Protein 8GMX (pdb70)

Sequence (141 aa):
QAYVKRHLIGRVVIPKLAVDLPLFDTTNNTLLDQGAVVLPGTSYPRGGKNTHTVVSAHGGLPTKRFFTDLSKLKRGQKFFLQVNGKKMAYQVFRIKTVRPDETQSLRIEPGRDLATLMTCTPYMINSHRLLVTGKRVPYTE

Organism: Lacticaseibacillus rhamnosus (strain ATCC 53103 / LMG 18243 / GG) (NCBI:txid568703)

Structure (mmCIF, N/CA/C/O backbone):
data_8GMX
#
_entry.id   8GMX
#
_cell.length_a   80.400
_cell.length_b   80.400
_cell.length_c   46.895
_cell.angle_alpha   90.00
_cell.angle_beta   90.00
_cell.angle_gamma   120.00
#
_symmetry.space_group_name_H-M   'P 32 2 1'
#
loop_
_entity.id
_entity.type
_entity.pdbx_description
1 polymer 'Class C sortase'
2 water water
#
loop_
_atom_site.group_PDB
_atom_site.id
_atom_site.type_symbol
_atom_site.label_atom_id
_atom_site.label_alt_id
_atom_site.label_comp_id
_atom_site.label_asym_id
_atom_site.label_entity_id
_atom_site.label_seq_id
_atom_site.pdbx_PDB_ins_code
_atom_site.Cartn_x
_atom_site.Cartn_y
_atom_site.Cartn_z
_atom_site.occupancy
_atom_site.B_iso_or_equiv
_atom_site.auth_seq_id
_atom_site.auth_comp_id
_atom_site.auth_asym_id
_atom_site.auth_atom_id
_atom_site.pdbx_PDB_model_num
ATOM 1 N N . GLN A 1 3 ? 22.789 -37.760 7.241 1.00 74.74 90 GLN A N 1
ATOM 2 C CA . GLN A 1 3 ? 21.575 -37.937 8.031 1.00 95.58 90 GLN A CA 1
ATOM 3 C C . GLN A 1 3 ? 21.634 -37.108 9.310 1.00 88.97 90 GLN A C 1
ATOM 4 O O . GLN A 1 3 ? 20.962 -36.082 9.429 1.00 59.60 90 GLN A O 1
ATOM 6 N N . ALA A 1 4 ? 22.439 -37.566 10.269 1.00 99.89 91 ALA A N 1
ATOM 7 C CA . ALA A 1 4 ? 22.651 -36.830 11.507 1.00 90.84 91 ALA A CA 1
ATOM 8 C C . ALA A 1 4 ? 23.774 -35.811 11.400 1.00 75.59 91 ALA A C 1
ATOM 9 O O . ALA A 1 4 ? 23.788 -34.839 12.164 1.00 82.28 91 ALA A O 1
ATOM 11 N N . TYR A 1 5 ? 24.712 -36.011 10.470 1.00 78.97 92 TYR A N 1
ATOM 12 C CA . TYR A 1 5 ? 25.775 -35.036 10.258 1.00 74.49 92 TYR A CA 1
ATOM 13 C C . TYR A 1 5 ? 25.220 -33.709 9.755 1.00 74.78 92 TYR A C 1
ATOM 14 O O . TYR A 1 5 ? 25.815 -32.654 10.003 1.00 76.47 92 TYR A O 1
ATOM 23 N N . VAL A 1 6 ? 24.086 -33.743 9.051 1.00 76.12 93 VAL A N 1
ATOM 24 C CA . VAL A 1 6 ? 23.497 -32.519 8.512 1.00 61.71 93 VAL A CA 1
ATOM 25 C C . VAL A 1 6 ? 23.093 -31.581 9.643 1.00 67.24 93 VAL A C 1
ATOM 26 O O . VAL A 1 6 ? 23.381 -30.379 9.612 1.00 86.99 93 VAL A O 1
ATOM 30 N N . LYS A 1 7 ? 22.424 -32.119 10.666 1.00 68.53 94 LYS A N 1
ATOM 31 C CA . LYS A 1 7 ? 22.007 -31.286 11.788 1.00 77.67 94 LYS A CA 1
ATOM 32 C C . LYS A 1 7 ? 23.188 -30.882 12.663 1.00 67.30 94 LYS A C 1
ATOM 33 O O . LYS A 1 7 ? 23.141 -29.835 13.319 1.00 66.54 94 LYS A O 1
ATOM 35 N N . ARG A 1 8 ? 24.252 -31.689 12.681 1.00 58.56 95 ARG A N 1
ATOM 36 C CA . ARG A 1 8 ? 25.405 -31.390 13.522 1.00 62.00 95 ARG A CA 1
ATOM 37 C C . ARG A 1 8 ? 26.139 -30.131 13.082 1.00 62.12 95 ARG A C 1
ATOM 38 O O . ARG A 1 8 ? 26.861 -29.537 13.889 1.00 72.64 95 ARG A O 1
ATOM 40 N N . HIS A 1 9 ? 25.971 -29.709 11.829 1.00 72.53 96 HIS A N 1
ATOM 41 C CA . HIS A 1 9 ? 26.656 -28.535 11.302 1.00 63.78 96 HIS A CA 1
ATOM 42 C C . HIS A 1 9 ? 25.695 -27.499 10.734 1.00 61.56 96 HIS A C 1
ATOM 43 O O . HIS A 1 9 ? 26.146 -26.505 10.153 1.00 58.90 96 HIS A O 1
ATOM 50 N N . LEU A 1 10 ? 24.390 -27.704 10.883 1.00 59.41 97 LEU A N 1
ATOM 51 C CA . LEU A 1 10 ? 23.410 -26.711 10.464 1.00 54.72 97 LEU A CA 1
ATOM 52 C C . LEU A 1 10 ? 23.420 -25.539 11.438 1.00 48.85 97 LEU A C 1
ATOM 53 O O . LEU A 1 10 ? 23.074 -25.699 12.613 1.00 54.48 97 LEU A O 1
ATOM 58 N N . ILE A 1 11 ? 23.817 -24.361 10.957 1.00 47.36 98 ILE A N 1
ATOM 59 C CA . ILE A 1 11 ? 23.927 -23.195 11.825 1.00 48.96 98 ILE A CA 1
ATOM 60 C C . ILE A 1 11 ? 22.787 -22.197 11.643 1.00 47.85 98 ILE A C 1
ATOM 61 O O . ILE A 1 11 ? 22.573 -21.357 12.530 1.00 50.52 98 ILE A O 1
ATOM 66 N N . GLY A 1 12 ? 22.057 -22.256 10.532 1.00 36.56 99 GLY A N 1
ATOM 67 C CA . GLY A 1 12 ? 20.965 -21.324 10.341 1.00 32.19 99 GLY A CA 1
ATOM 68 C C . GLY A 1 12 ? 20.332 -21.315 8.965 1.00 32.73 99 GLY A C 1
ATOM 69 O O . GLY A 1 12 ? 19.958 -22.367 8.438 1.00 36.74 99 GLY A O 1
ATOM 70 N N . ARG A 1 13 ? 20.211 -20.131 8.368 1.00 35.05 100 ARG A N 1
ATOM 71 C CA . ARG A 1 13 ? 19.395 -19.969 7.174 1.00 43.28 100 ARG A CA 1
ATOM 72 C C . ARG A 1 13 ? 19.903 -18.790 6.354 1.00 41.04 100 ARG A C 1
ATOM 73 O O . ARG A 1 13 ? 20.259 -17.748 6.910 1.00 45.19 100 ARG A O 1
ATOM 81 N N . VAL A 1 14 ? 19.931 -18.962 5.034 1.00 27.20 101 VAL A N 1
ATOM 82 C CA . VAL A 1 14 ? 20.230 -17.885 4.094 1.00 34.45 101 VAL A CA 1
ATOM 83 C C . VAL A 1 14 ? 18.938 -17.537 3.372 1.00 36.01 101 VAL A C 1
ATOM 84 O O . VAL A 1 14 ? 18.355 -18.388 2.688 1.00 49.55 101 VAL A O 1
ATOM 88 N N . VAL A 1 15 ? 18.489 -16.294 3.516 1.00 32.80 102 VAL A N 1
ATOM 89 C CA . VAL A 1 15 ? 17.195 -15.870 2.998 1.00 43.83 102 VAL A CA 1
ATOM 90 C C . VAL A 1 15 ? 17.386 -14.640 2.122 1.00 37.53 102 VAL A C 1
ATOM 91 O O . VAL A 1 15 ? 18.045 -13.677 2.529 1.00 40.86 102 VAL A O 1
ATOM 95 N N . ILE A 1 16 ? 16.812 -14.677 0.927 1.00 32.82 103 ILE A N 1
ATOM 96 C CA . ILE A 1 16 ? 16.750 -13.533 0.029 1.00 33.54 103 ILE A CA 1
ATOM 97 C C . ILE A 1 16 ? 15.285 -13.252 -0.276 1.00 46.41 103 ILE A C 1
ATOM 98 O O . ILE A 1 16 ? 14.681 -13.906 -1.128 1.00 56.06 103 ILE A O 1
ATOM 103 N N . PRO A 1 17 ? 14.672 -12.280 0.409 1.00 53.06 104 PRO A N 1
ATOM 104 C CA . PRO A 1 17 ? 13.220 -12.081 0.254 1.00 49.54 104 PRO A CA 1
ATOM 105 C C . PRO A 1 17 ? 12.794 -11.710 -1.156 1.00 42.25 104 PRO A C 1
ATOM 106 O O . PRO A 1 17 ? 11.808 -12.261 -1.659 1.00 52.14 104 PRO A O 1
ATOM 110 N N . LYS A 1 18 ? 13.509 -10.793 -1.813 1.00 56.59 105 LYS A N 1
ATOM 111 C CA . LYS A 1 18 ? 13.126 -10.369 -3.156 1.00 55.02 105 LYS A CA 1
ATOM 112 C C . LYS A 1 18 ? 13.197 -11.498 -4.177 1.00 62.42 105 LYS A C 1
ATOM 113 O O . LYS A 1 18 ? 12.647 -11.351 -5.275 1.00 64.02 105 LYS A O 1
ATOM 115 N N . LEU A 1 19 ? 13.855 -12.608 -3.851 1.00 56.25 106 LEU A N 1
ATOM 116 C CA . LEU A 1 19 ? 13.914 -13.770 -4.725 1.00 56.58 106 LEU A CA 1
ATOM 117 C C . LEU A 1 19 ? 13.198 -14.979 -4.142 1.00 56.77 106 LEU A C 1
ATOM 118 O O . LEU A 1 19 ? 13.128 -16.019 -4.808 1.00 58.76 106 LEU A O 1
ATOM 123 N N . ALA A 1 20 ? 12.661 -14.866 -2.926 1.00 45.92 107 ALA A N 1
ATOM 124 C CA . ALA A 1 20 ? 11.987 -15.969 -2.243 1.00 45.23 107 ALA A CA 1
ATOM 125 C C . ALA A 1 20 ? 12.900 -17.189 -2.150 1.00 48.40 107 ALA A C 1
ATOM 126 O O . ALA A 1 20 ? 12.509 -18.321 -2.444 1.00 59.07 107 ALA A O 1
ATOM 128 N N . VAL A 1 21 ? 14.139 -16.943 -1.737 1.00 39.89 108 VAL A N 1
ATOM 129 C CA . VAL A 1 21 ? 15.153 -17.981 -1.600 1.00 47.90 108 VAL A CA 1
ATOM 130 C C . VAL A 1 21 ? 15.325 -18.275 -0.118 1.00 47.18 108 VAL A C 1
ATOM 131 O O . VAL A 1 21 ? 15.721 -17.396 0.655 1.00 52.91 108 VAL A O 1
ATOM 135 N N . ASP A 1 22 ? 15.026 -19.510 0.277 1.00 54.41 109 ASP A N 1
ATOM 136 C CA . ASP A 1 22 ? 15.179 -19.962 1.658 1.00 45.90 109 ASP A CA 1
ATOM 137 C C . ASP A 1 22 ? 16.017 -21.236 1.632 1.00 56.13 109 ASP A C 1
ATOM 138 O O . ASP A 1 22 ? 15.523 -22.306 1.265 1.00 72.29 109 ASP A O 1
ATOM 143 N N . LEU A 1 23 ? 17.286 -21.118 2.021 1.00 46.65 110 LEU A N 1
ATOM 144 C CA . LEU A 1 23 ? 18.181 -22.258 2.043 1.00 53.25 110 LEU A CA 1
ATOM 145 C C . LEU A 1 23 ? 18.763 -22.454 3.435 1.00 45.51 110 LEU A C 1
ATOM 146 O O . LEU A 1 23 ? 19.011 -21.475 4.148 1.00 44.76 110 LEU A O 1
ATOM 151 N N . PRO A 1 24 ? 18.980 -23.698 3.853 1.00 44.44 111 PRO A N 1
ATOM 152 C CA . PRO A 1 24 ? 19.723 -23.936 5.092 1.00 42.83 111 PRO A CA 1
ATOM 153 C C . PRO A 1 24 ? 21.170 -23.489 4.950 1.00 43.61 111 PRO A C 1
ATOM 154 O O . PRO A 1 24 ? 21.729 -23.447 3.850 1.00 43.79 111 PRO A O 1
ATOM 158 N N . LEU A 1 25 ? 21.777 -23.146 6.083 1.00 45.71 112 LEU A N 1
ATOM 159 C CA . LEU A 1 25 ? 23.153 -22.668 6.124 1.00 46.20 112 LEU A CA 1
ATOM 160 C C . LEU A 1 25 ? 23.991 -23.608 6.979 1.00 45.16 112 LEU A C 1
ATOM 161 O O . LEU A 1 25 ? 23.582 -23.979 8.084 1.00 45.98 112 LEU A O 1
ATOM 166 N N . PHE A 1 26 ? 25.160 -23.986 6.467 1.00 52.78 113 PHE A N 1
ATOM 167 C CA . PHE A 1 26 ? 26.072 -24.890 7.152 1.00 51.28 113 PHE A CA 1
ATOM 168 C C . PHE A 1 26 ? 27.405 -24.197 7.392 1.00 57.92 113 PHE A C 1
ATOM 169 O O . PHE A 1 26 ? 27.904 -23.472 6.526 1.00 58.71 113 PHE A O 1
ATOM 177 N N . ASP A 1 27 ? 27.983 -24.434 8.573 1.00 54.46 114 ASP A N 1
ATOM 178 C CA . ASP A 1 27 ? 29.220 -23.761 8.950 1.00 66.05 114 ASP A CA 1
ATOM 179 C C . ASP A 1 27 ? 30.433 -24.301 8.206 1.00 64.99 114 ASP A C 1
ATOM 180 O O . ASP A 1 27 ? 31.464 -23.620 8.152 1.00 65.89 114 ASP A O 1
ATOM 182 N N . THR A 1 28 ? 30.339 -25.496 7.635 1.00 60.28 115 THR A N 1
ATOM 183 C CA . THR A 1 28 ? 31.457 -26.140 6.965 1.00 78.85 115 THR A CA 1
ATOM 184 C C . THR A 1 28 ? 31.137 -26.329 5.490 1.00 71.56 115 THR A C 1
ATOM 185 O O . THR A 1 28 ? 30.003 -26.140 5.045 1.00 66.74 115 THR A O 1
ATOM 189 N N . THR A 1 29 ? 32.157 -26.719 4.732 1.00 81.22 116 THR A N 1
ATOM 190 C CA . THR A 1 29 ? 31.998 -27.135 3.347 1.00 61.09 116 THR A CA 1
ATOM 191 C C . THR A 1 29 ? 32.210 -28.643 3.257 1.00 65.94 116 THR A C 1
ATOM 192 O O . THR A 1 29 ? 33.107 -29.193 3.906 1.00 79.25 116 THR A O 1
ATOM 196 N N . ASN A 1 30 ? 31.360 -29.316 2.483 1.00 67.31 117 ASN A N 1
ATOM 197 C CA . ASN A 1 30 ? 31.354 -30.772 2.474 1.00 59.22 117 ASN A CA 1
ATOM 198 C C . ASN A 1 30 ? 30.673 -31.250 1.198 1.00 54.84 117 ASN A C 1
ATOM 199 O O . ASN A 1 30 ? 29.867 -30.536 0.593 1.00 67.25 117 ASN A O 1
ATOM 204 N N . ASN A 1 31 ? 31.008 -32.482 0.804 1.00 73.73 118 ASN A N 1
ATOM 205 C CA . ASN A 1 31 ? 30.437 -33.071 -0.402 1.00 65.50 118 ASN A CA 1
ATOM 206 C C . ASN A 1 31 ? 28.967 -33.430 -0.226 1.00 67.85 118 ASN A C 1
ATOM 207 O O . ASN A 1 31 ? 28.208 -33.409 -1.200 1.00 71.46 118 ASN A O 1
ATOM 212 N N . THR A 1 32 ? 28.544 -33.762 0.992 1.00 68.31 119 THR A N 1
ATOM 213 C CA . THR A 1 32 ? 27.156 -34.134 1.239 1.00 59.07 119 THR A CA 1
ATOM 214 C C . THR A 1 32 ? 26.235 -32.932 1.405 1.00 61.51 119 THR A C 1
ATOM 215 O O . THR A 1 32 ? 25.051 -33.120 1.704 1.00 65.83 119 THR A O 1
ATOM 219 N N . LEU A 1 33 ? 26.738 -31.711 1.209 1.00 57.50 120 LEU A N 1
ATOM 220 C CA . LEU A 1 33 ? 25.948 -30.509 1.425 1.00 54.08 120 LEU A CA 1
ATOM 221 C C . LEU A 1 33 ? 25.670 -29.702 0.164 1.00 51.12 120 LEU A C 1
ATOM 222 O O . LEU A 1 33 ? 24.917 -28.725 0.240 1.00 56.30 120 LEU A O 1
ATOM 227 N N . LEU A 1 34 ? 26.246 -30.069 -0.985 1.00 49.08 121 LEU A N 1
ATOM 228 C CA . LEU A 1 34 ? 25.996 -29.297 -2.199 1.00 60.15 121 LEU A CA 1
ATOM 229 C C . LEU A 1 34 ? 24.539 -29.378 -2.632 1.00 53.14 121 LEU A C 1
ATOM 230 O O . LEU A 1 34 ? 24.042 -28.463 -3.299 1.00 60.83 121 LEU A O 1
ATOM 235 N N . ASP A 1 35 ? 23.844 -30.453 -2.270 1.00 50.83 122 ASP A N 1
ATOM 236 C CA . ASP A 1 35 ? 22.424 -30.575 -2.566 1.00 53.51 122 ASP A CA 1
ATOM 237 C C . ASP A 1 35 ? 21.541 -30.107 -1.420 1.00 50.27 122 ASP A C 1
ATOM 238 O O . ASP A 1 35 ? 20.347 -29.867 -1.633 1.00 44.17 122 ASP A O 1
ATOM 243 N N . GLN A 1 36 ? 22.100 -29.962 -0.218 1.00 57.00 123 GLN A N 1
ATOM 244 C CA . GLN A 1 36 ? 21.307 -29.589 0.948 1.00 54.07 123 GLN A CA 1
ATOM 245 C C . GLN A 1 36 ? 21.011 -28.094 0.962 1.00 53.20 123 GLN A C 1
ATOM 246 O O . GLN A 1 36 ? 19.847 -27.678 0.990 1.00 61.68 123 GLN A O 1
ATOM 252 N N . GLY A 1 37 ? 22.054 -27.270 0.943 1.00 47.95 124 GLY A N 1
ATOM 253 C CA . GLY A 1 37 ? 21.872 -25.834 0.969 1.00 42.33 124 GLY A CA 1
ATOM 254 C C . GLY A 1 37 ? 23.160 -25.065 0.772 1.00 45.11 124 GLY A C 1
ATOM 255 O O . GLY A 1 37 ? 24.065 -25.518 0.065 1.00 45.12 124 GLY A O 1
ATOM 256 N N . ALA A 1 38 ? 23.251 -23.895 1.396 1.00 36.66 125 ALA A N 1
ATOM 257 C CA . ALA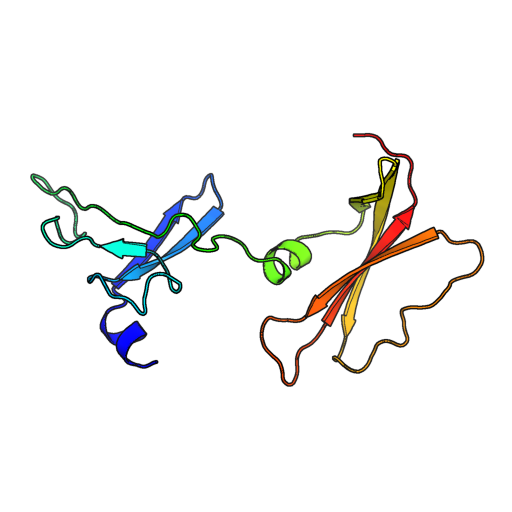 A 1 38 ? 24.423 -23.043 1.287 1.00 35.59 125 ALA A CA 1
ATOM 258 C C . ALA A 1 38 ? 25.386 -23.316 2.437 1.00 41.88 125 ALA A C 1
ATOM 259 O O . ALA A 1 38 ? 24.986 -23.762 3.516 1.00 50.64 125 ALA A O 1
ATOM 261 N N . VAL A 1 39 ? 26.667 -23.039 2.198 1.00 40.82 126 VAL A N 1
ATOM 262 C CA . VAL A 1 39 ? 27.734 -23.403 3.121 1.00 56.14 126 VAL A CA 1
ATOM 263 C C . VAL A 1 39 ? 28.621 -22.190 3.364 1.00 47.42 126 VAL A C 1
ATOM 264 O O . VAL A 1 39 ? 28.870 -21.398 2.449 1.00 50.85 126 VAL A O 1
ATOM 268 N N . VAL A 1 40 ? 29.104 -22.050 4.596 1.00 42.09 127 VAL A N 1
ATOM 269 C CA . VAL A 1 40 ? 30.038 -20.979 4.932 1.00 44.17 127 VAL A CA 1
ATOM 270 C C . VAL A 1 40 ? 31.438 -21.423 4.529 1.00 36.89 127 VAL A C 1
ATOM 271 O O . VAL A 1 40 ? 31.930 -22.459 4.988 1.00 61.12 127 VAL A O 1
ATOM 275 N N . LEU A 1 41 ? 32.082 -20.640 3.671 1.00 39.38 128 LEU A N 1
ATOM 276 C CA . LEU A 1 41 ? 33.375 -21.038 3.142 1.00 40.23 128 LEU A CA 1
ATOM 277 C C . LEU A 1 41 ? 34.446 -20.952 4.225 1.00 46.17 128 LEU A C 1
ATOM 278 O O . LEU A 1 41 ? 34.494 -19.974 4.977 1.00 59.74 128 LEU A O 1
ATOM 283 N N . PRO A 1 42 ? 35.318 -21.952 4.329 1.00 64.66 129 PRO A N 1
ATOM 284 C CA . PRO A 1 42 ? 36.442 -21.847 5.263 1.00 60.11 129 PRO A CA 1
ATOM 285 C C . PRO A 1 42 ? 37.392 -20.743 4.836 1.00 54.49 129 PRO A C 1
ATOM 286 O O . PRO A 1 42 ? 37.487 -20.391 3.658 1.00 45.72 129 PRO A O 1
ATOM 290 N N . GLY A 1 43 ? 38.102 -20.192 5.818 1.00 53.76 130 GLY A N 1
ATOM 291 C CA . GLY A 1 43 ? 38.926 -19.028 5.591 1.00 50.21 130 GLY A CA 1
ATOM 292 C C . GLY A 1 43 ? 38.181 -17.713 5.608 1.00 44.14 130 GLY A C 1
ATOM 293 O O . GLY A 1 43 ? 38.823 -16.656 5.561 1.00 52.88 130 GLY A O 1
ATOM 294 N N . THR A 1 44 ? 36.864 -17.736 5.673 1.00 46.20 131 THR A N 1
ATOM 295 C CA . THR A 1 44 ? 36.048 -16.539 5.788 1.00 40.95 131 THR A CA 1
ATOM 296 C C . THR A 1 44 ? 35.445 -16.463 7.185 1.00 26.79 131 THR A C 1
ATOM 297 O O . THR A 1 44 ? 35.471 -17.425 7.957 1.00 36.71 131 THR A O 1
ATOM 301 N N . SER A 1 45 ? 34.884 -15.299 7.496 1.00 32.01 132 SER A N 1
ATOM 302 C CA . SER A 1 45 ? 34.368 -15.055 8.834 1.00 48.27 132 SER A CA 1
ATOM 303 C C . SER A 1 45 ? 33.173 -15.953 9.131 1.00 46.47 132 SER A C 1
ATOM 304 O O . SER A 1 45 ? 32.318 -16.183 8.271 1.00 50.93 132 SER A O 1
ATOM 307 N N . TYR A 1 46 ? 33.124 -16.471 10.350 1.00 43.14 133 TYR A N 1
ATOM 308 C CA . TYR A 1 46 ? 31.913 -17.127 10.819 1.00 34.30 133 TYR A CA 1
ATOM 309 C C . TYR A 1 46 ? 30.839 -16.066 11.031 1.00 42.12 133 TYR A C 1
ATOM 310 O O . TYR A 1 46 ? 31.119 -15.024 11.637 1.00 58.12 133 TYR A O 1
ATOM 319 N N . PRO A 1 47 ? 29.615 -16.280 10.551 1.00 56.08 134 PRO A N 1
ATOM 320 C CA . PRO A 1 47 ? 28.608 -15.192 10.524 1.00 41.76 134 PRO A CA 1
ATOM 321 C C . PRO A 1 47 ? 27.971 -14.845 11.869 1.00 43.90 134 PRO A C 1
ATOM 322 O O . PRO A 1 47 ? 26.864 -15.256 12.217 1.00 48.16 134 PRO A O 1
ATOM 326 N N . ARG A 1 48 ? 28.700 -14.052 12.658 1.00 52.44 135 ARG A N 1
ATOM 327 C CA . ARG A 1 48 ? 28.121 -13.358 13.798 1.00 42.46 135 ARG A CA 1
ATOM 328 C C . ARG A 1 48 ? 27.924 -11.872 13.551 1.00 45.83 135 ARG A C 1
ATOM 329 O O . ARG A 1 48 ? 27.144 -11.241 14.271 1.00 64.33 135 ARG A O 1
ATOM 337 N N . GLY A 1 49 ? 28.603 -11.302 12.558 1.00 39.05 136 GLY A N 1
ATOM 338 C CA . GLY A 1 49 ? 28.553 -9.875 12.321 1.00 42.10 136 GLY A CA 1
ATOM 339 C C . GLY A 1 49 ? 29.664 -9.139 13.038 1.00 40.31 136 GLY A C 1
ATOM 340 O O . GLY A 1 49 ? 30.544 -9.721 13.681 1.00 35.06 136 GLY A O 1
ATOM 341 N N . GLY A 1 50 ? 29.618 -7.819 12.923 1.00 44.80 137 GLY A N 1
ATOM 342 C CA . GLY A 1 50 ? 30.598 -6.956 13.547 1.00 44.39 137 GLY A CA 1
ATOM 343 C C . GLY A 1 50 ? 31.648 -6.471 12.563 1.00 46.93 137 GLY A C 1
ATOM 344 O O . GLY A 1 50 ? 31.751 -6.931 11.423 1.00 48.77 137 GLY A O 1
ATOM 345 N N . LYS A 1 51 ? 32.442 -5.512 13.029 1.00 48.81 138 LYS A N 1
ATOM 346 C CA . LYS A 1 51 ? 33.483 -4.933 12.195 1.00 46.48 138 LYS A CA 1
ATOM 347 C C . LYS A 1 51 ? 34.568 -5.961 11.894 1.00 42.04 138 LYS A C 1
ATOM 348 O O . LYS A 1 51 ? 34.773 -6.920 12.642 1.00 45.16 138 LYS A O 1
ATOM 354 N N . ASN A 1 52 ? 35.261 -5.753 10.773 1.00 41.66 139 ASN A N 1
ATOM 355 C CA . ASN A 1 52 ? 36.348 -6.630 10.333 1.00 44.49 139 ASN A CA 1
ATOM 356 C C . ASN A 1 52 ? 35.871 -8.063 10.106 1.00 50.56 139 ASN A C 1
ATOM 357 O O . ASN A 1 52 ? 36.631 -9.016 10.297 1.00 50.93 139 ASN A O 1
ATOM 362 N N . THR A 1 53 ? 34.614 -8.233 9.705 1.00 40.09 140 THR A N 1
ATOM 363 C CA . THR A 1 53 ? 34.068 -9.543 9.373 1.00 42.68 140 THR A CA 1
ATOM 364 C C . THR A 1 53 ? 33.578 -9.529 7.935 1.00 43.00 140 THR A C 1
ATOM 365 O O . THR A 1 53 ? 32.891 -8.591 7.516 1.00 47.69 140 THR A O 1
ATOM 369 N N . HIS A 1 54 ? 33.932 -10.571 7.185 1.00 34.91 141 HIS A N 1
ATOM 370 C CA . HIS A 1 54 ? 33.467 -10.747 5.809 1.00 34.29 141 HIS A CA 1
ATOM 371 C C . HIS A 1 54 ? 33.175 -12.234 5.629 1.00 34.79 141 HIS A C 1
ATOM 372 O O . HIS A 1 54 ? 34.053 -13.008 5.240 1.00 36.48 141 HIS A O 1
ATOM 379 N N . THR A 1 55 ? 31.941 -12.629 5.923 1.00 31.64 142 THR A N 1
ATOM 380 C CA . THR A 1 55 ? 31.524 -14.001 5.690 1.00 35.59 142 THR A CA 1
ATOM 381 C C . THR A 1 55 ? 31.195 -14.196 4.215 1.00 22.73 142 THR A C 1
ATOM 382 O O . THR A 1 55 ? 30.682 -13.292 3.551 1.00 40.04 142 THR A O 1
ATOM 386 N N . VAL A 1 56 ? 31.534 -15.368 3.692 1.00 31.22 143 VAL A N 1
ATOM 387 C CA . VAL A 1 56 ? 31.245 -15.723 2.310 1.00 27.36 143 VAL A CA 1
ATOM 388 C C . VAL A 1 56 ? 30.433 -17.006 2.333 1.00 27.86 143 VAL A C 1
ATOM 389 O O . VAL A 1 56 ? 30.970 -18.088 2.602 1.00 30.36 143 VAL A O 1
ATOM 393 N N . VAL A 1 57 ? 29.141 -16.885 2.061 1.00 35.28 144 VAL A N 1
ATOM 394 C CA . VAL A 1 57 ? 28.244 -18.030 2.015 1.00 40.93 144 VAL A CA 1
ATOM 395 C C . VAL A 1 57 ? 28.176 -18.519 0.575 1.00 31.14 144 VAL A C 1
ATOM 396 O O . VAL A 1 57 ? 27.736 -17.788 -0.319 1.00 40.71 144 VAL A O 1
ATOM 400 N N . SER A 1 58 ? 28.623 -19.748 0.346 1.00 34.92 145 SER A N 1
ATOM 401 C CA . SER A 1 58 ? 28.663 -20.335 -0.982 1.00 32.85 145 SER A CA 1
ATOM 402 C C . SER A 1 58 ? 27.565 -21.378 -1.131 1.00 36.94 145 SER A C 1
ATOM 403 O O . SER A 1 58 ? 27.113 -21.975 -0.151 1.00 45.11 145 SER A O 1
ATOM 406 N N . ALA A 1 59 ? 27.142 -21.591 -2.373 1.00 39.21 146 ALA A N 1
ATOM 407 C CA . ALA A 1 59 ? 26.145 -22.603 -2.683 1.00 32.11 146 ALA A CA 1
ATOM 408 C C . ALA A 1 59 ? 26.295 -22.995 -4.144 1.00 39.10 146 ALA A C 1
ATOM 409 O O . ALA A 1 59 ? 26.615 -22.151 -4.986 1.00 31.88 146 ALA A O 1
ATOM 411 N N . HIS A 1 60 ? 26.069 -24.275 -4.433 1.00 30.42 147 HIS A N 1
ATOM 412 C CA . HIS A 1 60 ? 26.173 -24.762 -5.801 1.00 32.96 147 HIS A CA 1
ATOM 413 C C . HIS A 1 60 ? 25.195 -24.023 -6.706 1.00 27.22 147 HIS A C 1
ATOM 414 O O . HIS A 1 60 ? 24.071 -23.707 -6.307 1.00 35.60 147 HIS A O 1
ATOM 421 N N . GLY A 1 61 ? 25.636 -23.739 -7.933 1.00 37.02 148 GLY A N 1
ATOM 422 C CA . GLY A 1 61 ? 24.800 -22.991 -8.857 1.00 32.42 148 GLY A CA 1
ATOM 423 C C . GLY A 1 61 ? 23.529 -23.718 -9.243 1.00 31.74 148 GLY A C 1
ATOM 424 O O . GLY A 1 61 ? 22.520 -23.083 -9.560 1.00 35.44 148 GLY A O 1
ATOM 425 N N . GLY A 1 62 ? 23.556 -25.045 -9.229 1.00 34.54 149 GLY A N 1
ATOM 426 C CA . GLY A 1 62 ? 22.388 -25.849 -9.505 1.00 35.45 149 GLY A CA 1
ATOM 427 C C . GLY A 1 62 ? 21.589 -26.249 -8.286 1.00 41.31 149 GLY A C 1
ATOM 428 O O . GLY A 1 62 ? 20.694 -27.093 -8.398 1.00 46.28 149 GLY A O 1
ATOM 429 N N . LEU A 1 63 ? 21.888 -25.677 -7.125 1.00 39.18 150 LEU A N 1
ATOM 430 C CA . LEU A 1 63 ? 21.149 -25.987 -5.909 1.00 36.22 150 LEU A CA 1
ATOM 431 C C . LEU A 1 63 ? 19.700 -25.540 -6.061 1.00 39.47 150 LEU A C 1
ATOM 432 O O . LEU A 1 63 ? 19.449 -24.348 -6.296 1.00 44.43 150 LEU A O 1
ATOM 437 N N . PRO A 1 64 ? 18.728 -26.444 -5.945 1.00 33.71 151 PRO A N 1
ATOM 438 C CA . PRO A 1 64 ? 17.321 -26.061 -6.145 1.00 38.57 151 PRO A CA 1
ATOM 439 C C . PRO A 1 64 ? 16.854 -25.102 -5.059 1.00 43.54 151 PRO A C 1
ATOM 440 O O . PRO A 1 64 ? 16.854 -25.436 -3.873 1.00 42.05 151 PRO A O 1
ATOM 444 N N . THR A 1 65 ? 16.463 -23.898 -5.476 1.00 40.77 152 THR A N 1
ATOM 445 C CA . THR A 1 65 ? 15.868 -22.925 -4.570 1.00 34.59 152 THR A CA 1
ATOM 446 C C . THR A 1 65 ? 14.350 -23.011 -4.533 1.00 44.31 152 THR A C 1
ATOM 447 O O . THR A 1 65 ? 13.742 -22.604 -3.537 1.00 61.98 152 THR A O 1
ATOM 451 N N . LYS A 1 66 ? 13.731 -23.523 -5.595 1.00 51.90 153 LYS A N 1
ATOM 452 C CA . LYS A 1 66 ? 12.294 -23.740 -5.653 1.00 47.10 153 LYS A CA 1
ATOM 453 C C . LYS A 1 66 ? 12.033 -25.036 -6.403 1.00 40.19 153 LYS A C 1
ATOM 454 O O . LYS A 1 66 ? 12.682 -25.318 -7.414 1.00 40.76 153 LYS A O 1
ATOM 456 N N . ARG A 1 67 ? 11.087 -25.823 -5.903 1.00 41.55 154 ARG A N 1
ATOM 457 C CA . ARG A 1 67 ? 10.766 -27.115 -6.486 1.00 38.45 154 ARG A CA 1
ATOM 458 C C . ARG A 1 67 ? 9.320 -27.124 -6.966 1.00 37.73 154 ARG A C 1
ATOM 459 O O . ARG A 1 67 ? 8.513 -26.267 -6.595 1.00 34.64 154 ARG A O 1
ATOM 467 N N . PHE A 1 68 ? 8.997 -28.120 -7.796 1.00 35.30 155 PHE A N 1
ATOM 468 C CA . PHE A 1 68 ? 7.741 -28.084 -8.540 1.00 36.25 155 PHE A CA 1
ATOM 469 C C . PHE A 1 68 ? 6.529 -28.230 -7.628 1.00 34.36 155 PHE A C 1
ATOM 470 O O . PHE A 1 68 ? 5.530 -27.524 -7.806 1.00 39.08 155 PHE A O 1
ATOM 478 N N . PHE A 1 69 ? 6.584 -29.145 -6.657 1.00 31.26 156 PHE A N 1
ATOM 479 C CA . PHE A 1 69 ? 5.420 -29.378 -5.805 1.00 43.64 156 PHE A CA 1
ATOM 480 C C . PHE A 1 69 ? 5.066 -28.133 -5.002 1.00 47.12 156 PHE A C 1
ATOM 481 O O . PHE A 1 69 ? 3.900 -27.726 -4.946 1.00 49.76 156 PHE A O 1
ATOM 489 N N . THR A 1 70 ? 6.065 -27.514 -4.369 1.00 52.41 157 THR A N 1
ATOM 490 C CA . THR A 1 70 ? 5.809 -26.281 -3.633 1.00 52.80 157 THR A CA 1
ATOM 491 C C . THR A 1 70 ? 5.394 -25.152 -4.568 1.00 53.90 157 THR A C 1
ATOM 492 O O . THR A 1 70 ? 4.592 -24.293 -4.182 1.00 49.74 157 THR A O 1
ATOM 496 N N . ASP A 1 71 ? 5.916 -25.141 -5.796 1.00 43.90 158 ASP A N 1
ATOM 497 C CA . ASP A 1 71 ? 5.512 -24.125 -6.764 1.00 40.78 158 ASP A CA 1
ATOM 498 C C . ASP A 1 71 ? 4.076 -24.346 -7.220 1.00 40.64 158 ASP A C 1
ATOM 499 O O . ASP A 1 71 ? 3.251 -23.425 -7.176 1.00 36.52 158 ASP A O 1
ATOM 504 N N . LEU A 1 72 ? 3.757 -25.568 -7.656 1.00 38.80 159 LEU A N 1
ATOM 505 C CA . LEU A 1 72 ? 2.419 -25.854 -8.164 1.00 31.31 159 LEU A CA 1
ATOM 506 C C . LEU A 1 72 ? 1.354 -25.647 -7.096 1.00 42.60 159 LEU A C 1
ATOM 507 O O . LEU A 1 72 ? 0.217 -25.283 -7.419 1.00 42.65 159 LEU A O 1
ATOM 512 N N . SER A 1 73 ? 1.700 -25.865 -5.825 1.00 38.62 160 SER A N 1
ATOM 513 C CA . SER A 1 73 ? 0.745 -25.648 -4.745 1.00 47.09 160 SER A CA 1
ATOM 514 C C . SER A 1 73 ? 0.358 -24.182 -4.602 1.00 50.60 160 SER A C 1
ATOM 515 O O . SER A 1 73 ? -0.679 -23.885 -4.000 1.00 51.20 160 SER A O 1
ATOM 518 N N . LYS A 1 74 ? 1.162 -23.267 -5.137 1.00 50.45 161 LYS A N 1
ATOM 519 C CA . LYS A 1 74 ? 0.851 -21.845 -5.128 1.00 47.32 161 LYS A CA 1
ATOM 520 C C . LYS A 1 74 ? -0.016 -21.424 -6.307 1.00 47.68 161 LYS A C 1
ATOM 521 O O . LYS A 1 74 ? -0.331 -20.237 -6.435 1.00 56.02 161 LYS A O 1
ATOM 523 N N . LEU A 1 75 ? -0.403 -22.359 -7.171 1.00 51.95 162 LEU A N 1
ATOM 524 C CA . LEU A 1 75 ? -1.276 -22.043 -8.292 1.00 47.74 162 LEU A CA 1
ATOM 525 C C . LEU A 1 75 ? -2.717 -21.952 -7.808 1.00 50.22 162 LEU A C 1
ATOM 526 O O . LEU A 1 75 ? -3.187 -22.823 -7.069 1.00 60.67 162 LEU A O 1
ATOM 531 N N . LYS A 1 76 ? -3.414 -20.896 -8.217 1.00 55.53 163 LYS A N 1
ATOM 532 C CA . LYS A 1 76 ? -4.792 -20.658 -7.821 1.00 49.04 163 LYS A CA 1
ATOM 533 C C . LYS A 1 76 ? -5.714 -20.761 -9.030 1.00 43.35 163 LYS A C 1
ATOM 534 O O . LYS A 1 76 ? -5.280 -20.660 -10.182 1.00 44.03 163 LYS A O 1
ATOM 536 N N . ARG A 1 77 ? -7.000 -20.973 -8.754 1.00 37.24 164 ARG A N 1
ATOM 537 C CA . ARG A 1 77 ? -7.983 -21.042 -9.825 1.00 37.47 164 ARG A CA 1
ATOM 538 C C . ARG A 1 77 ? -8.057 -19.711 -10.561 1.00 45.58 164 ARG A C 1
ATOM 539 O O . ARG A 1 77 ? -7.829 -18.643 -9.989 1.00 45.44 164 ARG A O 1
ATOM 547 N N . GLY A 1 78 ? -8.360 -19.784 -11.854 1.00 44.46 165 GLY A N 1
ATOM 548 C CA . GLY A 1 78 ? -8.331 -18.629 -12.718 1.00 34.03 165 GLY A CA 1
ATOM 549 C C . GLY A 1 78 ? -6.956 -18.282 -13.252 1.00 39.64 165 GLY A C 1
ATOM 550 O O . GLY A 1 78 ? -6.858 -17.643 -14.305 1.00 40.55 165 GLY A O 1
ATOM 551 N N . GLN A 1 79 ? -5.895 -18.676 -12.551 1.00 40.85 166 GLN A N 1
ATOM 552 C CA . GLN A 1 79 ? -4.554 -18.479 -13.079 1.00 42.08 166 GLN A CA 1
ATOM 553 C C . GLN A 1 79 ? -4.330 -19.391 -14.283 1.00 36.02 166 GLN A C 1
ATOM 554 O O . GLN A 1 79 ? -4.995 -20.414 -14.456 1.00 49.23 166 GLN A O 1
ATOM 560 N N . LYS A 1 80 ? -3.383 -19.007 -15.131 1.00 44.54 167 LYS A N 1
ATOM 561 C CA . LYS A 1 80 ? -3.194 -19.663 -16.415 1.00 31.71 167 LYS A CA 1
ATOM 562 C C . LYS A 1 80 ? -1.814 -20.300 -16.510 1.00 29.36 167 LYS A C 1
ATOM 563 O O . LYS A 1 80 ? -0.825 -19.754 -16.011 1.00 40.98 167 LYS A O 1
ATOM 569 N N . PHE A 1 81 ? -1.765 -21.465 -17.148 1.00 23.21 168 PHE A N 1
ATOM 570 C CA . PHE A 1 81 ? -0.533 -22.090 -17.600 1.00 33.04 168 PHE A CA 1
ATOM 571 C C . PHE A 1 81 ? -0.721 -22.475 -19.059 1.00 33.73 168 PHE A C 1
ATOM 572 O O . PHE A 1 81 ? -1.839 -22.478 -19.580 1.00 32.61 168 PHE A O 1
ATOM 580 N N . PHE A 1 82 ? 0.377 -22.804 -19.731 1.00 30.46 169 PHE A N 1
ATOM 581 C CA . PHE A 1 82 ? 0.263 -23.218 -21.120 1.00 33.55 169 PHE A CA 1
ATOM 582 C C . PHE A 1 82 ? 1.368 -24.204 -21.458 1.00 36.95 169 PHE A C 1
ATOM 583 O O . PHE A 1 82 ? 2.453 -24.176 -20.872 1.00 43.20 169 PHE A O 1
ATOM 591 N N . LEU A 1 83 ? 1.070 -25.081 -22.409 1.00 44.79 170 LEU A N 1
ATOM 592 C CA . LEU A 1 83 ? 2.016 -26.067 -22.909 1.00 43.93 170 LEU A CA 1
ATOM 593 C C . LEU A 1 83 ? 2.341 -25.725 -24.355 1.00 43.62 1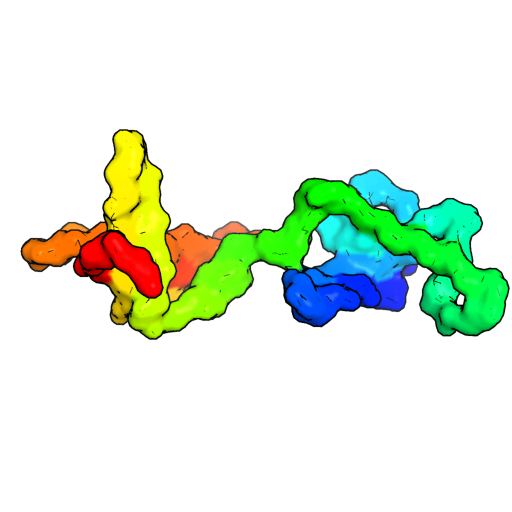70 LEU A C 1
ATOM 594 O O . LEU A 1 83 ? 1.440 -25.674 -25.199 1.00 64.53 170 LEU A O 1
ATOM 599 N N . GLN A 1 84 ? 3.614 -25.479 -24.638 1.00 47.60 171 GLN A N 1
ATOM 600 C CA . GLN A 1 84 ? 4.073 -25.384 -26.015 1.00 43.93 171 GLN A CA 1
ATOM 601 C C . GLN A 1 84 ? 4.471 -26.773 -26.488 1.00 48.56 171 GLN A C 1
ATOM 602 O O . GLN A 1 84 ? 5.263 -27.453 -25.830 1.00 58.48 171 GLN A O 1
ATOM 608 N N . VAL A 1 85 ? 3.910 -27.198 -27.618 1.00 50.57 172 VAL A N 1
ATOM 609 C CA . VAL A 1 85 ? 4.155 -28.523 -28.176 1.00 41.27 172 VAL A CA 1
ATOM 610 C C . VAL A 1 85 ? 4.431 -28.354 -29.663 1.00 57.91 172 VAL A C 1
ATOM 611 O O . VAL A 1 85 ? 3.531 -27.977 -30.425 1.00 74.39 172 VAL A O 1
ATOM 615 N N . ASN A 1 86 ? 5.670 -28.632 -30.076 1.00 63.13 173 ASN A N 1
ATOM 616 C CA . ASN A 1 86 ? 6.091 -28.543 -31.476 1.00 67.03 173 ASN A CA 1
ATOM 617 C C . ASN A 1 86 ? 5.799 -27.171 -32.076 1.00 68.19 173 ASN A C 1
ATOM 618 O O . ASN A 1 86 ? 5.492 -27.056 -33.265 1.00 72.75 173 ASN A O 1
ATOM 620 N N . GLY A 1 87 ? 5.889 -26.121 -31.262 1.00 56.78 174 GLY A N 1
ATOM 621 C CA . GLY A 1 87 ? 5.654 -24.775 -31.746 1.00 51.25 174 GLY A CA 1
ATOM 622 C C . GLY A 1 87 ? 4.382 -24.141 -31.221 1.00 64.44 174 GLY A C 1
ATOM 623 O O . GLY A 1 87 ? 4.406 -23.005 -30.736 1.00 74.19 174 GLY A O 1
ATOM 624 N N . LYS A 1 88 ? 3.267 -24.862 -31.307 1.00 71.43 175 LYS A N 1
ATOM 625 C CA . LYS A 1 88 ? 1.977 -24.306 -30.915 1.00 72.48 175 LYS A CA 1
ATOM 626 C C . LYS A 1 88 ? 1.890 -24.158 -29.401 1.00 60.00 175 LYS A C 1
ATOM 627 O O . LYS A 1 88 ? 2.191 -25.095 -28.655 1.00 76.75 175 LYS A O 1
ATOM 629 N N . LYS A 1 89 ? 1.474 -22.977 -28.948 1.00 47.16 176 LYS A N 1
ATOM 630 C CA . LYS A 1 89 ? 1.246 -22.710 -27.534 1.00 47.83 176 LYS A CA 1
ATOM 631 C C . LYS A 1 89 ? -0.240 -22.846 -27.232 1.00 48.07 176 LYS A C 1
ATOM 632 O O . LYS A 1 89 ? -1.070 -22.190 -27.871 1.00 59.31 176 LYS A O 1
ATOM 638 N N . MET A 1 90 ? -0.570 -23.694 -26.260 1.00 49.38 177 MET A N 1
ATOM 639 C CA . MET A 1 90 ? -1.953 -23.980 -25.887 1.00 36.51 177 MET A CA 1
ATOM 640 C C . MET A 1 90 ? -2.168 -23.535 -24.447 1.00 29.76 177 MET A C 1
ATOM 641 O O . MET A 1 90 ? -1.635 -24.149 -23.517 1.00 32.06 177 MET A O 1
ATOM 646 N N . ALA A 1 91 ? -2.953 -22.477 -24.264 1.00 32.60 178 ALA A N 1
ATOM 647 C CA . ALA A 1 91 ? -3.176 -21.915 -22.940 1.00 35.94 178 ALA A CA 1
ATOM 648 C C . ALA A 1 91 ? -4.299 -22.647 -22.215 1.00 35.47 178 ALA A C 1
ATOM 649 O O . ALA A 1 91 ? -5.263 -23.116 -22.826 1.00 47.21 178 ALA A O 1
ATOM 651 N N . TYR A 1 92 ? -4.167 -22.737 -20.893 1.00 31.13 179 TYR A N 1
ATOM 652 C CA . TYR A 1 92 ? -5.149 -23.409 -20.058 1.00 31.66 179 TYR A CA 1
ATOM 653 C C . TYR A 1 92 ? -5.354 -22.613 -18.778 1.00 37.30 179 TYR A C 1
ATOM 654 O O . TYR A 1 92 ? -4.402 -22.058 -18.223 1.00 36.36 179 TYR A O 1
ATOM 663 N N . GLN A 1 93 ? -6.600 -22.564 -18.316 1.00 32.55 180 GLN A 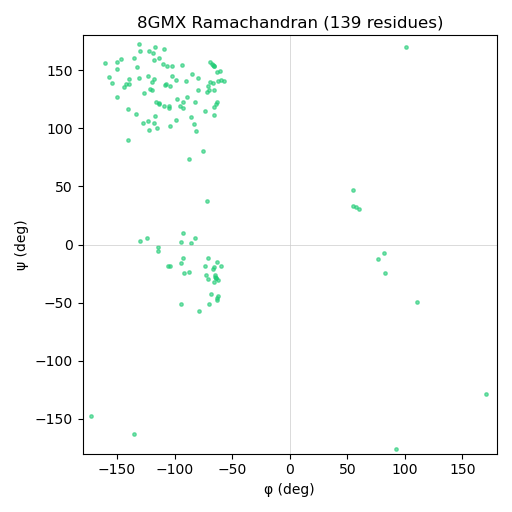N 1
ATOM 664 C CA . GLN A 1 93 ? -6.982 -21.777 -17.150 1.00 32.80 180 GLN A CA 1
ATOM 665 C C . GLN A 1 93 ? -7.409 -22.714 -16.030 1.00 31.84 180 GLN A C 1
ATOM 666 O O . GLN A 1 93 ? -8.351 -23.495 -16.196 1.00 43.58 180 GLN A O 1
ATOM 672 N N . VAL A 1 94 ? -6.728 -22.617 -14.888 1.00 38.46 181 VAL A N 1
ATOM 673 C CA . VAL A 1 94 ? -6.976 -23.527 -13.774 1.00 39.32 181 VAL A CA 1
ATOM 674 C C . VAL A 1 94 ? -8.400 -23.342 -13.271 1.00 35.55 181 VAL A C 1
ATOM 675 O O . VAL A 1 94 ? -8.802 -22.237 -12.889 1.00 56.41 181 VAL A O 1
ATOM 679 N N . PHE A 1 95 ? -9.172 -24.431 -13.268 1.00 40.38 182 PHE A N 1
ATOM 680 C CA . PHE A 1 95 ? -10.505 -24.433 -12.683 1.00 39.35 182 PHE A CA 1
ATOM 681 C C . PHE A 1 95 ? -10.734 -25.593 -11.725 1.00 43.80 182 PHE A C 1
ATOM 682 O O . PHE A 1 95 ? -11.848 -25.735 -11.208 1.00 50.30 182 PHE A O 1
ATOM 690 N N . ARG A 1 96 ? -9.723 -26.421 -11.473 1.00 42.06 183 ARG A N 1
ATOM 691 C CA . ARG A 1 96 ? -9.833 -27.516 -10.520 1.00 37.05 183 ARG A CA 1
ATOM 692 C C . ARG A 1 96 ? -8.506 -27.673 -9.797 1.00 40.95 183 ARG A C 1
ATOM 693 O O . ARG A 1 96 ? -7.448 -27.644 -10.432 1.00 46.61 183 ARG A O 1
ATOM 701 N N . ILE A 1 97 ? -8.567 -27.837 -8.478 1.00 36.99 184 ILE A N 1
ATOM 702 C CA . ILE A 1 97 ? -7.397 -28.150 -7.665 1.00 27.81 184 ILE A CA 1
ATOM 703 C C . ILE A 1 97 ? -7.830 -29.157 -6.611 1.00 33.55 184 ILE A C 1
ATOM 704 O O . ILE A 1 97 ? -8.680 -28.847 -5.769 1.00 59.62 184 ILE A O 1
ATOM 709 N N . LYS A 1 98 ? -7.255 -30.355 -6.655 1.00 37.78 185 LYS A N 1
ATOM 710 C CA . LYS A 1 98 ? -7.610 -31.411 -5.719 1.00 36.74 185 LYS A CA 1
ATOM 711 C C . LYS A 1 98 ? -6.356 -32.156 -5.296 1.00 36.10 185 LYS A C 1
ATOM 712 O O . LYS A 1 98 ? -5.484 -32.439 -6.121 1.00 45.76 185 LYS A O 1
ATOM 714 N N . THR A 1 99 ? -6.271 -32.463 -4.006 1.00 48.27 186 THR A N 1
ATOM 715 C CA . THR A 1 99 ? -5.229 -33.327 -3.470 1.00 45.19 186 THR A CA 1
ATOM 716 C C . THR A 1 99 ? -5.851 -34.684 -3.171 1.00 46.82 186 THR A C 1
ATOM 717 O O . THR A 1 99 ? -6.785 -34.780 -2.367 1.00 58.37 186 THR A O 1
ATOM 721 N N . VAL A 1 100 ? -5.345 -35.725 -3.827 1.00 42.50 187 VAL A N 1
ATOM 722 C CA . VAL A 1 100 ? -5.922 -37.057 -3.743 1.00 48.53 187 VAL A CA 1
ATOM 723 C C . VAL A 1 100 ? -4.860 -38.028 -3.239 1.00 43.08 187 VAL A C 1
ATOM 724 O O . VAL A 1 100 ? -3.670 -37.721 -3.199 1.00 49.58 187 VAL A O 1
ATOM 728 N N . ARG A 1 101 ? -5.317 -39.213 -2.845 1.00 54.71 188 ARG A N 1
ATOM 729 C CA . ARG A 1 101 ? -4.401 -40.299 -2.549 1.00 47.42 188 ARG A CA 1
ATOM 730 C C . ARG A 1 101 ? -3.719 -40.754 -3.840 1.00 53.49 188 ARG A C 1
ATOM 731 O O . ARG A 1 101 ? -4.260 -40.563 -4.932 1.00 56.65 188 ARG A O 1
ATOM 739 N N . PRO A 1 102 ? -2.527 -41.353 -3.746 1.00 62.82 189 PRO A N 1
ATOM 740 C CA . PRO A 1 102 ? -1.808 -41.744 -4.973 1.00 57.57 189 PRO A CA 1
ATOM 741 C C . PRO A 1 102 ? -2.571 -42.719 -5.857 1.00 56.80 189 PRO A C 1
ATOM 742 O O . PRO A 1 102 ? -2.239 -42.840 -7.043 1.00 57.52 189 PRO A O 1
ATOM 746 N N . ASP A 1 103 ? -3.578 -43.412 -5.330 1.00 56.10 190 ASP A N 1
ATOM 747 C CA . ASP A 1 103 ? -4.372 -44.333 -6.131 1.00 65.64 190 ASP A CA 1
ATOM 748 C C . ASP A 1 103 ? -5.622 -43.692 -6.720 1.00 69.84 190 ASP A C 1
ATOM 749 O O . ASP A 1 103 ? -6.256 -44.297 -7.592 1.00 67.59 190 ASP A O 1
ATOM 751 N N . GLU A 1 104 ? -5.985 -42.488 -6.278 1.00 67.92 191 GLU A N 1
ATOM 752 C CA . GLU A 1 104 ? -7.223 -41.839 -6.715 1.00 65.66 191 GLU A CA 1
ATOM 753 C C . GLU A 1 104 ? -6.973 -41.039 -7.995 1.00 62.53 191 GLU A C 1
ATOM 754 O O . GLU A 1 104 ? -6.927 -39.808 -8.012 1.00 58.61 191 GLU A O 1
ATOM 760 N N . THR A 1 105 ? -6.821 -41.778 -9.088 1.00 75.37 192 THR A N 1
ATOM 761 C CA . THR A 1 105 ? -6.671 -41.198 -10.415 1.00 64.47 192 THR A CA 1
ATOM 762 C C . THR A 1 105 ? -7.993 -41.094 -11.164 1.00 65.26 192 THR A C 1
ATOM 763 O O . THR A 1 105 ? -8.003 -40.644 -12.315 1.00 62.04 192 THR A O 1
ATOM 767 N N . GLN A 1 106 ? -9.104 -41.483 -10.531 1.00 70.13 193 GLN A N 1
ATOM 768 C CA . GLN A 1 106 ? -10.367 -41.648 -11.244 1.00 62.49 193 GLN A CA 1
ATOM 769 C C . GLN A 1 106 ? -10.890 -40.334 -11.811 1.00 57.06 193 GLN A C 1
ATOM 770 O O . GLN A 1 106 ? -11.590 -40.338 -12.830 1.00 66.77 193 GLN A O 1
ATOM 776 N N . SER A 1 107 ? -10.566 -39.206 -11.175 1.00 62.73 194 SER A N 1
ATOM 777 C CA . SER A 1 107 ? -11.120 -37.922 -11.590 1.00 43.31 194 SER A CA 1
ATOM 778 C C . SER A 1 107 ? -10.568 -37.429 -12.922 1.00 44.30 194 SER A C 1
ATOM 779 O O . SER A 1 107 ? -11.114 -36.470 -13.476 1.00 58.99 194 SER A O 1
ATOM 782 N N . LEU A 1 108 ? -9.515 -38.050 -13.448 1.00 44.61 195 LEU A N 1
ATOM 783 C CA . LEU A 1 108 ? -8.885 -37.615 -14.692 1.00 41.51 195 LEU A CA 1
ATOM 784 C C . LEU A 1 108 ? -9.397 -38.489 -15.832 1.00 41.61 195 LEU A C 1
ATOM 785 O O . LEU A 1 108 ? -9.021 -39.661 -15.943 1.00 51.49 195 LEU A O 1
ATOM 790 N N . ARG A 1 109 ? -10.248 -37.914 -16.679 1.00 40.38 196 ARG A N 1
ATOM 791 C CA . ARG A 1 109 ? -10.910 -38.659 -17.737 1.00 40.11 196 ARG A CA 1
ATOM 792 C C . ARG A 1 109 ? -11.096 -37.751 -18.942 1.00 35.79 196 ARG A C 1
ATOM 793 O O . ARG A 1 109 ? -11.052 -36.525 -18.830 1.00 33.14 196 ARG A O 1
ATOM 801 N N . ILE A 1 110 ? -11.294 -38.364 -20.107 1.00 59.97 197 ILE A N 1
ATOM 802 C CA . ILE A 1 110 ? -11.757 -37.607 -21.268 1.00 46.02 197 ILE A CA 1
ATOM 803 C C . ILE A 1 110 ? -13.165 -37.119 -20.946 1.00 40.55 197 ILE A C 1
ATOM 804 O O . ILE A 1 110 ? -14.095 -37.918 -20.801 1.00 55.69 197 ILE A O 1
ATOM 809 N N . GLU A 1 111 ? -13.316 -35.810 -20.782 1.00 47.16 198 GLU A N 1
ATOM 810 C CA . GLU A 1 111 ? -14.625 -35.226 -20.570 1.00 41.40 198 GLU A CA 1
ATOM 811 C C . GLU A 1 111 ? -15.159 -34.752 -21.907 1.00 45.33 198 GLU A C 1
ATOM 812 O O . GLU A 1 111 ? -14.522 -33.899 -22.546 1.00 52.24 198 GLU A O 1
ATOM 818 N N . PRO A 1 112 ? -16.292 -35.277 -22.376 1.00 55.01 199 PRO A N 1
ATOM 819 C CA . PRO A 1 112 ? -16.763 -34.941 -23.725 1.00 51.19 199 PRO A CA 1
ATOM 820 C C . PRO A 1 112 ? -16.933 -33.439 -23.908 1.00 42.86 199 PRO A C 1
ATOM 821 O O . PRO A 1 112 ? -17.361 -32.726 -22.999 1.00 37.70 199 PRO A O 1
ATOM 825 N N . GLY A 1 113 ? -16.560 -32.963 -25.096 1.00 43.15 200 GLY A N 1
ATOM 826 C CA . GLY A 1 113 ? -16.686 -31.568 -25.454 1.00 49.56 200 GLY A 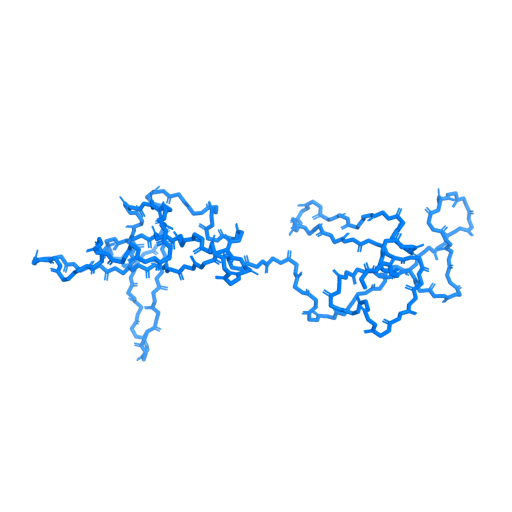CA 1
ATOM 827 C C . GLY A 1 113 ? -15.647 -30.642 -24.861 1.00 53.52 200 GLY A C 1
ATOM 828 O O . GLY A 1 113 ? -15.541 -29.492 -25.309 1.00 56.93 200 GLY A O 1
ATOM 829 N N . ARG A 1 114 ? -14.871 -31.094 -23.883 1.00 38.74 201 ARG A N 1
ATOM 830 C CA . ARG A 1 114 ? -13.930 -30.232 -23.188 1.00 33.88 201 ARG A CA 1
ATOM 831 C C . ARG A 1 114 ? -12.507 -30.463 -23.678 1.00 40.06 201 ARG A C 1
ATOM 832 O O . ARG A 1 114 ? -12.160 -31.540 -24.169 1.00 54.72 201 ARG A O 1
ATOM 840 N N . ASP A 1 115 ? -11.689 -29.422 -23.545 1.00 50.69 202 ASP A N 1
ATOM 841 C CA . ASP A 1 115 ? -10.257 -29.472 -23.824 1.00 40.38 202 ASP A CA 1
ATOM 842 C C . ASP A 1 115 ? -9.543 -29.167 -22.515 1.00 33.11 202 ASP A C 1
ATOM 843 O O . ASP A 1 115 ? -9.502 -28.011 -22.079 1.00 29.44 202 ASP A O 1
ATOM 848 N N . LEU A 1 116 ? -8.989 -30.197 -21.885 1.00 22.11 203 LEU A N 1
ATOM 849 C CA . LEU A 1 116 ? -8.433 -30.071 -20.550 1.00 36.26 203 LEU A CA 1
ATOM 850 C C . LEU A 1 116 ? -6.942 -30.372 -20.550 1.00 37.81 203 LEU A C 1
ATOM 851 O O . LEU A 1 116 ? -6.410 -31.025 -21.453 1.00 37.97 203 LEU A O 1
ATOM 856 N N . ALA A 1 117 ? -6.278 -29.875 -19.511 1.00 34.56 204 ALA A N 1
ATOM 857 C CA . ALA A 1 117 ? -4.873 -30.153 -19.257 1.00 27.83 204 ALA A CA 1
ATOM 858 C C . ALA A 1 117 ? -4.665 -30.094 -17.755 1.00 26.72 204 ALA A C 1
ATOM 859 O O . ALA A 1 117 ? -5.037 -29.104 -17.118 1.00 30.40 204 ALA A O 1
ATOM 861 N N . THR A 1 118 ? -4.093 -31.153 -17.192 1.00 25.02 205 THR A N 1
ATOM 862 C CA . THR A 1 118 ? -3.880 -31.254 -15.754 1.00 27.36 205 THR A CA 1
ATOM 863 C C . THR A 1 118 ? -2.387 -31.304 -15.476 1.00 26.12 205 THR A C 1
ATOM 864 O O . THR A 1 118 ? -1.684 -32.179 -15.993 1.00 33.81 205 THR A O 1
ATOM 868 N N . LEU A 1 119 ? -1.905 -30.357 -14.677 1.00 28.90 206 LEU A N 1
ATOM 869 C CA . LEU A 1 119 ? -0.550 -30.405 -14.145 1.00 39.54 206 LEU A CA 1
ATOM 870 C C . LEU A 1 119 ? -0.592 -31.241 -12.873 1.00 33.68 206 LEU A C 1
ATOM 871 O O . LEU A 1 119 ? -1.159 -30.818 -11.861 1.00 36.37 206 LEU A O 1
ATOM 876 N N . MET A 1 120 ? -0.019 -32.437 -12.931 1.00 26.26 207 MET A N 1
ATOM 877 C CA . MET A 1 120 ? -0.001 -33.348 -11.800 1.00 32.52 207 MET A CA 1
ATOM 878 C C . MET A 1 120 ? 1.393 -33.440 -11.201 1.00 43.08 207 MET A C 1
ATOM 879 O O . MET A 1 120 ? 2.391 -33.510 -11.923 1.00 47.52 207 MET A O 1
ATOM 884 N N . THR A 1 121 ? 1.448 -33.437 -9.873 1.00 39.82 208 THR A N 1
ATOM 885 C CA . THR A 1 121 ? 2.685 -33.705 -9.164 1.00 30.18 208 THR A CA 1
ATOM 886 C C . THR A 1 121 ? 2.350 -34.360 -7.835 1.00 29.23 208 THR A C 1
ATOM 887 O O . THR A 1 121 ? 1.240 -34.228 -7.313 1.00 41.48 208 THR A O 1
ATOM 891 N N . CYS A 1 122 ? 3.324 -35.084 -7.303 1.00 28.35 209 CYS A N 1
ATOM 892 C CA . CYS A 1 122 ? 3.198 -35.754 -6.022 1.00 39.80 209 CYS A CA 1
ATOM 893 C C . CYS A 1 122 ? 4.092 -35.066 -5.001 1.00 42.82 209 CYS A C 1
ATOM 894 O O . CYS A 1 122 ? 5.074 -34.407 -5.351 1.00 57.22 209 CYS A O 1
ATOM 897 N N . THR A 1 123 ? 3.733 -35.207 -3.732 1.00 46.66 210 THR A N 1
ATOM 898 C CA . THR A 1 123 ? 4.603 -34.714 -2.678 1.00 52.84 210 THR A CA 1
ATOM 899 C C . THR A 1 123 ? 5.935 -35.460 -2.741 1.00 48.01 210 THR A C 1
ATOM 900 O O . THR A 1 123 ? 5.958 -36.666 -3.018 1.00 54.60 210 THR A O 1
ATOM 904 N N . PRO A 1 124 ? 7.066 -34.778 -2.516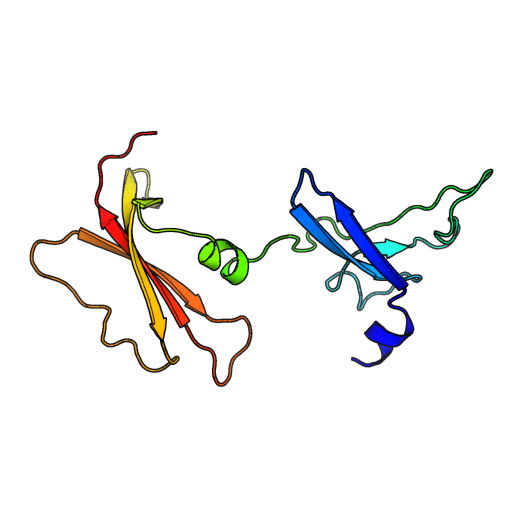 1.00 53.67 211 PRO A N 1
ATOM 905 C CA . PRO A 1 124 ? 8.363 -35.347 -2.917 1.00 52.86 211 PRO A CA 1
ATOM 906 C C . PRO A 1 124 ? 8.855 -36.522 -2.079 1.00 52.98 211 PRO A C 1
ATOM 907 O O . PRO A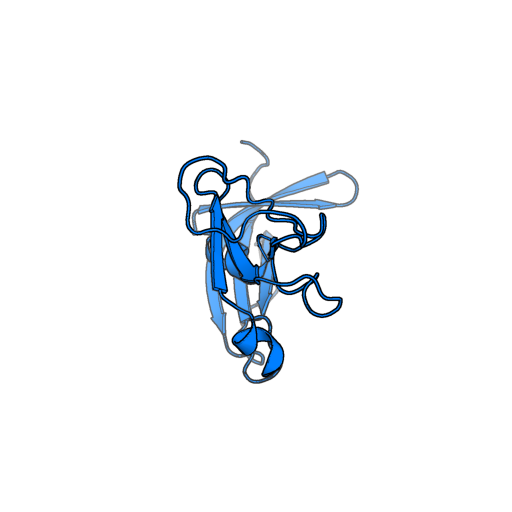 1 124 ? 10.058 -36.646 -1.830 1.00 66.91 211 PRO A O 1
ATOM 911 N N . TYR A 1 125 ? 7.949 -37.392 -1.647 1.00 46.94 212 TYR A N 1
ATOM 912 C CA . TYR A 1 125 ? 8.312 -38.707 -1.140 1.00 44.81 212 TYR A CA 1
ATOM 913 C C . TYR A 1 125 ? 7.436 -39.743 -1.833 1.00 50.84 212 TYR A C 1
ATOM 914 O O . TYR A 1 125 ? 6.510 -39.406 -2.573 1.00 59.84 212 TYR A O 1
ATOM 923 N N . MET A 1 126 ? 7.739 -41.017 -1.596 1.00 49.60 213 MET A N 1
ATOM 924 C CA . MET A 1 126 ? 7.161 -42.087 -2.403 1.00 45.15 213 MET A CA 1
ATOM 925 C C . MET A 1 126 ? 5.909 -42.703 -1.789 1.00 41.97 213 MET A C 1
ATOM 926 O O . MET A 1 126 ? 4.884 -42.830 -2.467 1.00 59.19 213 MET A O 1
ATOM 931 N N . ILE A 1 127 ? 5.974 -43.107 -0.529 1.00 47.04 214 ILE A N 1
ATOM 932 C CA . ILE A 1 127 ? 4.875 -43.815 0.116 1.00 39.99 214 ILE A CA 1
ATOM 933 C C . ILE A 1 127 ? 3.944 -42.808 0.772 1.00 41.58 214 ILE A C 1
ATOM 934 O O . ILE A 1 127 ? 4.393 -41.814 1.356 1.00 53.11 214 ILE A O 1
ATOM 939 N N . ASN A 1 128 ? 2.637 -43.070 0.675 1.00 50.15 215 ASN A N 1
ATOM 940 C CA . ASN A 1 128 ? 1.600 -42.143 1.129 1.00 48.35 215 ASN A CA 1
ATOM 941 C C . ASN A 1 128 ? 1.727 -40.796 0.426 1.00 55.79 215 ASN A C 1
ATOM 942 O O . ASN A 1 128 ? 1.422 -39.747 0.999 1.00 62.10 215 ASN A O 1
ATOM 947 N N . SER A 1 129 ? 2.182 -40.827 -0.824 1.00 56.90 216 SER A N 1
ATOM 948 C CA . SER A 1 129 ? 2.449 -39.615 -1.591 1.00 48.43 216 SER A CA 1
ATOM 949 C C . SER A 1 129 ? 1.137 -39.097 -2.160 1.00 57.75 216 SER A C 1
ATOM 950 O O . SER A 1 129 ? 0.669 -39.562 -3.202 1.00 73.35 216 SER A O 1
ATOM 953 N N . HIS A 1 130 ? 0.537 -38.130 -1.475 1.00 45.13 217 HIS A N 1
ATOM 954 C CA . HIS A 1 130 ? -0.669 -37.499 -1.987 1.00 53.21 217 HIS A CA 1
ATOM 955 C C . HIS A 1 130 ? -0.343 -36.662 -3.217 1.00 48.73 217 HIS A C 1
ATOM 956 O O . HIS A 1 130 ? 0.687 -35.984 -3.276 1.00 55.96 217 HIS A O 1
ATOM 963 N N . ARG A 1 131 ? -1.231 -36.712 -4.203 1.00 48.88 218 ARG A N 1
ATOM 964 C CA . ARG A 1 131 ? -0.982 -36.126 -5.511 1.00 41.43 218 ARG A CA 1
ATOM 965 C C . ARG A 1 131 ? -1.749 -34.823 -5.680 1.00 33.16 218 ARG A C 1
ATOM 966 O O . ARG A 1 131 ? -2.925 -34.725 -5.316 1.00 49.37 218 ARG A O 1
ATOM 974 N N . LEU A 1 132 ? -1.070 -33.823 -6.232 1.00 36.67 219 LEU A N 1
ATOM 975 C CA . LEU A 1 132 ? -1.677 -32.535 -6.532 1.00 28.98 219 LEU A CA 1
ATOM 976 C C . LEU A 1 132 ? -2.183 -32.556 -7.967 1.00 36.13 219 LEU A C 1
ATOM 977 O O . LEU A 1 132 ? -1.407 -32.794 -8.900 1.00 44.14 219 LEU A O 1
ATOM 982 N N . LEU A 1 133 ? -3.477 -32.312 -8.140 1.00 28.07 220 LEU A N 1
ATOM 983 C CA . LEU A 1 133 ? -4.128 -32.330 -9.448 1.00 28.58 220 LEU A CA 1
ATOM 984 C C . LEU A 1 133 ? -4.612 -30.918 -9.755 1.00 32.96 220 LEU A C 1
ATOM 985 O O . LEU A 1 133 ? -5.656 -30.491 -9.254 1.00 43.22 220 LEU A O 1
ATOM 990 N N . VAL A 1 134 ? -3.857 -30.199 -10.579 1.00 39.91 221 VAL A N 1
ATOM 991 C CA . VAL A 1 134 ? -4.210 -28.850 -11.005 1.00 34.89 221 VAL A CA 1
ATOM 992 C C . VAL A 1 134 ? -4.726 -28.958 -12.436 1.00 40.90 221 VAL A C 1
ATOM 993 O O . VAL A 1 134 ? -3.946 -29.081 -13.384 1.00 39.15 221 VAL A O 1
ATOM 997 N N . THR A 1 135 ? -6.045 -28.913 -12.596 1.00 40.28 222 THR A N 1
ATOM 998 C CA . THR A 1 135 ? -6.688 -29.067 -13.893 1.00 39.53 222 THR A CA 1
ATOM 999 C C . THR A 1 135 ? -7.040 -27.704 -14.475 1.00 41.55 222 THR A C 1
ATOM 1000 O O . THR A 1 135 ? -7.452 -26.794 -13.748 1.00 42.47 222 THR A O 1
ATOM 1004 N N . GLY A 1 136 ? -6.880 -27.569 -15.786 1.00 40.57 223 GLY A N 1
ATOM 1005 C CA . GLY A 1 136 ? -7.185 -26.326 -16.462 1.00 26.68 223 GLY A CA 1
ATOM 1006 C C . GLY A 1 136 ? -8.017 -26.547 -17.708 1.00 31.07 223 GLY A C 1
ATOM 1007 O O . GLY A 1 136 ? -7.965 -27.601 -18.340 1.00 38.99 223 GLY A O 1
ATOM 1008 N N . LYS A 1 137 ? -8.793 -25.524 -18.052 1.00 47.12 224 LYS A N 1
ATOM 1009 C CA . LYS A 1 137 ? -9.601 -25.509 -19.262 1.00 35.16 224 LYS A CA 1
ATOM 1010 C C . LYS A 1 137 ? -8.922 -24.658 -20.328 1.00 35.07 224 LYS A C 1
ATOM 1011 O O . LYS A 1 137 ? -8.289 -23.642 -20.027 1.00 38.39 224 LYS A O 1
ATOM 1017 N N . ARG A 1 138 ? -9.070 -25.076 -21.582 1.00 30.77 225 ARG A N 1
ATOM 1018 C CA . ARG A 1 138 ? -8.399 -24.396 -22.682 1.00 34.96 225 ARG A CA 1
ATOM 1019 C C . ARG A 1 138 ? -8.931 -22.979 -22.847 1.00 31.89 225 ARG A C 1
ATOM 1020 O O . ARG A 1 138 ? -10.145 -22.752 -22.843 1.00 51.14 225 ARG A O 1
ATOM 1028 N N . VAL A 1 139 ? -8.015 -22.026 -22.985 1.00 34.44 226 VAL A N 1
ATOM 1029 C CA . VAL A 1 139 ? -8.354 -20.626 -23.237 1.00 36.18 226 VAL A CA 1
ATOM 10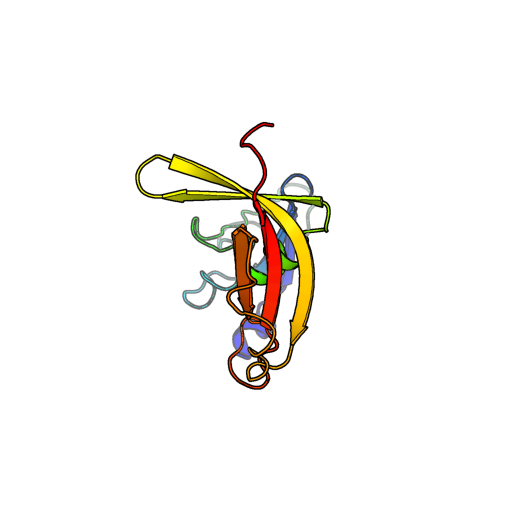30 C C . VAL A 1 139 ? -7.435 -20.092 -24.325 1.00 39.11 226 VAL A C 1
ATOM 1031 O O . VAL A 1 139 ? -6.377 -20.670 -24.602 1.00 39.43 226 VAL A O 1
ATOM 1035 N N . PRO A 1 140 ? -7.831 -18.998 -24.978 1.00 45.03 227 PRO A N 1
ATOM 1036 C CA . PRO A 1 140 ? -6.940 -18.381 -25.969 1.00 39.36 227 PRO A CA 1
ATOM 1037 C C . PRO A 1 140 ? -5.628 -17.939 -25.338 1.00 44.76 227 PRO A C 1
ATOM 1038 O O . PRO A 1 140 ? -5.567 -17.575 -24.162 1.00 54.11 227 PRO A O 1
ATOM 1042 N N . TYR A 1 141 ? -4.567 -17.976 -26.141 1.00 50.15 228 TYR A N 1
ATOM 1043 C CA . TYR A 1 141 ? -3.227 -17.624 -25.676 1.00 53.20 228 TYR A CA 1
ATOM 1044 C C . TYR A 1 141 ? -3.069 -16.109 -25.727 1.00 69.32 228 TYR A C 1
ATOM 1045 O O . TYR A 1 141 ? -2.890 -15.527 -26.799 1.00 68.80 228 TYR A O 1
ATOM 1054 N N . THR A 1 142 ? -3.137 -15.467 -24.566 1.00 71.30 229 THR A N 1
ATOM 1055 C CA . THR A 1 142 ? -2.975 -14.019 -24.456 1.00 81.26 229 THR A CA 1
ATOM 1056 C C . THR A 1 142 ? -2.055 -13.739 -23.271 1.00 92.06 229 THR A C 1
ATOM 1057 O O . THR A 1 142 ? -1.341 -14.624 -22.786 1.00 93.83 229 THR A O 1
ATOM 1061 N N . GLU A 1 143 ? -2.060 -12.495 -22.800 1.00 101.81 230 GLU A N 1
ATOM 1062 C CA . GLU A 1 143 ? -1.338 -12.117 -21.586 1.00 107.12 230 GLU A CA 1
ATOM 1063 C C . GLU A 1 143 ? -2.195 -11.210 -20.709 1.00 100.00 230 GLU A C 1
ATOM 1064 O O . GLU A 1 143 ? -1.842 -10.057 -20.462 1.00 99.35 230 GLU A O 1
#

Secondary structure (DSSP, 8-state):
-HHHHHHEEEEEEEGGGTEEEEEESS--GGGTTT-EEEPTTS--SS--TT----EE--TT--SS-HHHHHTT--TT-EEEEEETTEEEEEEEEEEEEE-TT--TT----TT--EEEEEEE-SSSTT--EEEEEEEEE----

InterPro domains:
  IPR005754 Sortase family [PF04203] (102-226)
  IPR005754 Sortase family [TIGR01076] (99-231)
  IPR023365 Sortase domain superfamily [G3DSA:2.40.260.10] (41-242)
  IPR023365 Sortase domain superfamily [SSF63817] (87-229)
  IPR042002 Sortase C [cd05827] (96-225)

Solvent-accessible surface area: 9795 Å² total; per-residue (Å²): 132,83,79,31,75,73,68,82,61,35,150,34,67,71,116,102,125,87,16,78,16,43,12,0,39,37,69,47,118,68,0,91,101,79,1,2,16,5,64,91,90,44,31,92,49,198,49,62,173,142,62,139,54,57,54,40,46,107,84,57,16,52,69,66,140,110,57,90,80,8,63,82,38,42,150,42,87,108,24,97,66,101,87,115,46,64,82,46,5,6,49,1,49,91,48,47,98,20,150,54,84,91,70,145,64,67,152,161,20,114,96,106,60,50,13,43,37,89,22,48,14,109,125,169,139,103,3,67,67,9,6,0,6,0,78,114,21,109,98,86,198

Nearest PDB structures (foldseek):
  8gmx-assembly1_A  TM=1.007E+00  e=9.975E-26  Lacticaseibacillus rhamnosus GG
  7d6p-assembly1_A  TM=5.553E-01  e=1.598E-10  Clostridium perfringens SM101
  3rbi-assembly2_B  TM=5.197E-01  e=5.690E-11  Streptococcus agalactiae serogroup V
  3re9-assembly1_A  TM=5.078E-01  e=1.093E-10  Streptococcus suis 05ZYH33
  6bwe-assembly1_B  TM=5.306E-01  e=4.405E-09  Corynebacterium diphtheriae NCTC 13129

B-factor: mean 49.8, std 15.39, range [21.66, 107.12]

Radius of gyration: 21.11 Å; Cα contacts (8 Å, |Δi|>4): 233; chains: 1; bounding box: 56×39×46 Å

Foldseek 3Di:
DVVCVVFFDAWDADPVVRFTATEGADDDPVCLQRGKYWYPPAADPPD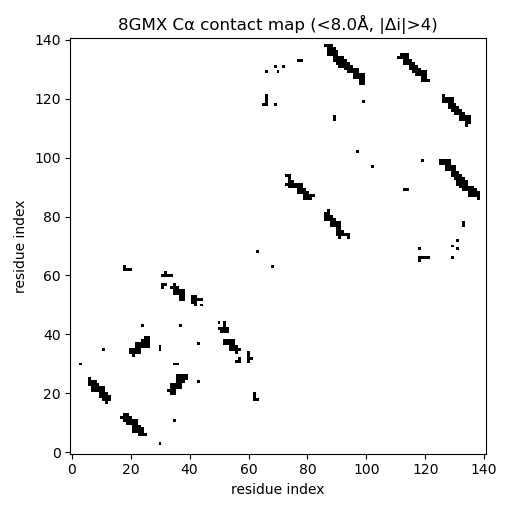DPPHDIDIGHDPPHDRDDDVVVVVPDDFQDKDWDADPHDIWIWTWDDKDWAFPVPPPVDDPDPPWDKDWDKDWDPDDPRTIMITGMTGTDDDDD